Protein AF-A0A975CLL6-F1 (afdb_monomer_lite)

Radius of gyration: 23.83 Å; chains: 1; bounding box: 62×37×58 Å

Structure (mmCIF, N/CA/C/O backbone):
data_AF-A0A975CLL6-F1
#
_entry.id   AF-A0A975CLL6-F1
#
loop_
_atom_site.group_PDB
_atom_site.id
_atom_site.type_symbol
_atom_site.label_atom_id
_atom_site.label_alt_id
_atom_site.label_comp_id
_atom_site.label_asym_id
_atom_site.label_entity_id
_atom_site.label_seq_id
_atom_site.pdbx_PDB_ins_code
_atom_site.Cartn_x
_atom_site.Cartn_y
_atom_site.Cartn_z
_atom_site.occupancy
_atom_site.B_iso_or_equiv
_atom_site.auth_seq_id
_atom_site.auth_comp_id
_atom_site.auth_asym_id
_atom_site.auth_atom_id
_atom_site.pdbx_PDB_model_num
ATOM 1 N N . MET A 1 1 ? 41.064 12.731 37.100 1.00 54.16 1 MET A N 1
ATOM 2 C CA . MET A 1 1 ? 39.653 12.437 36.741 1.00 54.16 1 MET A CA 1
ATOM 3 C C . MET A 1 1 ? 39.456 12.148 35.249 1.00 54.16 1 MET A C 1
ATOM 5 O O . MET A 1 1 ? 38.761 11.198 34.928 1.00 54.16 1 MET A O 1
ATOM 9 N N . LYS A 1 2 ? 40.134 12.864 34.338 1.00 55.22 2 LYS A N 1
ATOM 10 C CA . LYS A 1 2 ? 40.007 12.698 32.872 1.00 55.22 2 LYS A CA 1
ATOM 11 C C . LYS A 1 2 ? 40.367 11.297 32.329 1.00 55.22 2 LYS A C 1
ATOM 13 O O . LYS A 1 2 ? 39.692 10.801 31.442 1.00 55.22 2 LYS A O 1
ATOM 18 N N . LYS A 1 3 ? 41.359 10.608 32.914 1.00 58.00 3 LYS A N 1
ATOM 19 C CA . LYS A 1 3 ? 41.743 9.237 32.506 1.00 58.00 3 LYS A CA 1
ATOM 20 C C . LYS A 1 3 ? 40.678 8.169 32.827 1.00 58.00 3 LYS A C 1
ATOM 22 O O . LYS A 1 3 ? 40.608 7.167 32.132 1.00 58.00 3 LYS A O 1
ATOM 27 N N . LYS A 1 4 ? 39.826 8.397 33.841 1.00 56.97 4 LYS A N 1
ATOM 28 C CA . LYS A 1 4 ? 38.722 7.481 34.196 1.00 56.97 4 LYS A CA 1
ATOM 29 C C . LYS A 1 4 ? 37.540 7.597 33.220 1.00 56.97 4 LYS A C 1
ATOM 31 O O . LYS A 1 4 ? 36.883 6.602 32.952 1.00 56.97 4 LYS A O 1
ATOM 36 N N . LEU A 1 5 ? 37.324 8.786 32.647 1.00 61.22 5 LEU A N 1
ATOM 37 C CA . LEU A 1 5 ? 36.301 9.035 31.621 1.00 61.22 5 LEU A CA 1
ATOM 38 C C . LEU A 1 5 ? 36.624 8.343 30.286 1.00 61.22 5 LEU A C 1
ATOM 40 O O . LEU A 1 5 ? 35.719 7.849 29.626 1.00 61.22 5 LEU A O 1
ATOM 44 N N . ILE A 1 6 ? 37.908 8.235 29.925 1.00 62.66 6 ILE A N 1
ATOM 45 C CA . ILE A 1 6 ? 38.347 7.534 28.704 1.00 62.66 6 ILE A CA 1
ATOM 46 C C . ILE A 1 6 ? 38.078 6.022 28.802 1.00 62.66 6 ILE A C 1
ATOM 48 O O . ILE A 1 6 ? 37.662 5.404 27.827 1.00 62.66 6 ILE A O 1
ATOM 52 N N . LEU A 1 7 ? 38.253 5.433 29.991 1.00 60.75 7 LEU A N 1
ATOM 53 C CA . LEU A 1 7 ? 38.023 4.002 30.213 1.00 60.75 7 LEU A CA 1
ATOM 54 C C . LEU A 1 7 ? 36.534 3.620 30.092 1.00 60.75 7 LEU A C 1
ATOM 56 O O . LEU A 1 7 ? 36.212 2.540 29.612 1.00 60.75 7 LEU A O 1
ATOM 60 N N . ILE A 1 8 ? 35.630 4.524 30.484 1.00 64.38 8 ILE A N 1
ATOM 61 C CA . ILE A 1 8 ? 34.175 4.326 30.386 1.00 64.38 8 ILE A CA 1
ATOM 62 C C . ILE A 1 8 ? 33.705 4.386 28.923 1.00 64.38 8 ILE A C 1
ATOM 64 O O . ILE A 1 8 ? 32.855 3.594 28.530 1.00 64.38 8 ILE A O 1
ATOM 68 N N . GLY A 1 9 ? 34.297 5.254 28.094 1.00 62.62 9 GLY A N 1
ATOM 69 C CA . GLY A 1 9 ? 33.969 5.344 26.664 1.00 62.62 9 GLY A CA 1
ATOM 70 C C . GLY A 1 9 ? 34.369 4.106 25.847 1.00 62.62 9 GLY A C 1
ATOM 71 O O . GLY A 1 9 ? 33.660 3.726 24.922 1.00 62.62 9 GLY A O 1
ATOM 72 N N . LEU A 1 10 ? 35.460 3.429 26.220 1.00 61.72 10 LEU A N 1
ATOM 73 C CA . LEU A 1 10 ? 35.940 2.207 25.552 1.00 61.72 10 LEU A CA 1
ATOM 74 C C . LEU A 1 10 ? 35.068 0.968 25.828 1.00 61.72 10 LEU A C 1
ATOM 76 O O . LEU A 1 10 ? 35.013 0.058 25.002 1.00 61.72 10 LEU A O 1
ATOM 80 N N . LEU A 1 11 ? 34.356 0.941 26.958 1.00 60.34 11 LEU A N 1
ATOM 81 C CA . LEU A 1 11 ? 33.461 -0.164 27.325 1.00 60.34 11 LEU A CA 1
ATOM 82 C C . LEU A 1 11 ? 32.118 -0.128 26.575 1.00 60.34 11 LEU A C 1
ATOM 84 O O . LEU A 1 11 ? 31.474 -1.163 26.438 1.00 60.34 11 LEU A O 1
ATOM 88 N N . ILE A 1 12 ? 31.715 1.031 26.044 1.00 62.19 12 ILE A N 1
ATOM 89 C CA . ILE A 1 12 ? 30.435 1.213 25.333 1.00 62.19 12 ILE A CA 1
ATOM 90 C C . ILE A 1 12 ? 30.524 0.731 23.868 1.00 62.19 12 ILE A C 1
ATOM 92 O O . ILE A 1 12 ? 29.505 0.483 23.231 1.00 62.19 12 ILE A O 1
ATOM 96 N N . TRP A 1 13 ? 31.731 0.522 23.328 1.00 57.94 13 TRP A N 1
ATOM 97 C CA . TRP A 1 13 ? 31.927 0.214 21.903 1.00 57.94 13 TRP A CA 1
ATOM 98 C C . TRP A 1 13 ? 31.803 -1.267 21.506 1.00 57.94 13 TRP A C 1
ATOM 100 O O . TRP A 1 13 ? 31.831 -1.568 20.315 1.00 57.94 13 TRP A O 1
ATOM 110 N N . ASN A 1 14 ? 31.653 -2.195 22.458 1.00 59.44 14 ASN A N 1
ATOM 111 C CA . ASN A 1 14 ? 31.798 -3.636 22.188 1.00 59.44 14 ASN A CA 1
ATOM 112 C C . ASN A 1 14 ? 30.519 -4.483 22.312 1.00 59.44 14 ASN A C 1
ATOM 114 O O . ASN A 1 14 ? 30.607 -5.707 22.324 1.00 59.44 14 ASN A O 1
ATOM 118 N N . PHE A 1 15 ? 29.328 -3.882 22.326 1.00 60.78 15 PHE A N 1
ATOM 119 C CA . PHE A 1 15 ? 28.070 -4.643 22.300 1.00 60.78 15 PHE A CA 1
ATOM 120 C C . PHE A 1 15 ? 27.206 -4.260 21.100 1.00 60.78 15 PHE A C 1
ATOM 122 O O . PHE A 1 15 ? 26.121 -3.711 21.242 1.00 60.78 15 PHE A O 1
ATOM 129 N N . ASN A 1 16 ? 27.694 -4.576 19.900 1.00 59.88 16 ASN A N 1
ATOM 130 C CA . ASN A 1 16 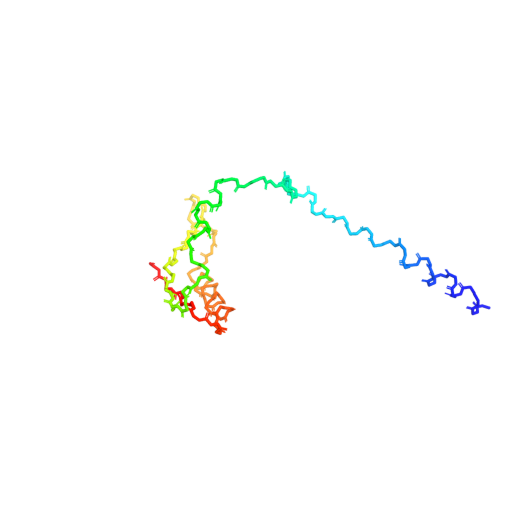? 26.872 -4.603 18.689 1.00 59.88 16 ASN A CA 1
ATOM 131 C C . ASN A 1 16 ? 26.515 -6.050 18.323 1.00 59.88 16 ASN A C 1
ATOM 133 O O . ASN A 1 16 ? 26.759 -6.502 17.210 1.00 59.88 16 ASN A O 1
ATOM 137 N N . SER A 1 17 ? 25.937 -6.796 19.260 1.00 63.75 17 SER A N 1
ATOM 138 C CA . SER A 1 17 ? 25.108 -7.950 18.918 1.00 63.75 17 SER A CA 1
ATOM 139 C C . SER A 1 17 ? 23.663 -7.469 18.880 1.00 63.75 17 SER A C 1
ATOM 141 O O . SER A 1 17 ? 22.918 -7.566 19.853 1.00 63.75 17 SER A O 1
ATOM 143 N N . VAL A 1 18 ? 23.272 -6.892 17.742 1.00 63.09 18 VAL A N 1
ATOM 144 C CA . VAL A 1 18 ? 21.855 -6.668 17.448 1.00 63.09 18 VAL A CA 1
ATOM 145 C C . VAL A 1 18 ? 21.215 -8.051 17.353 1.00 63.09 18 VAL A C 1
ATOM 147 O O . VAL A 1 18 ? 21.495 -8.804 16.421 1.00 63.09 18 VAL A O 1
ATOM 150 N N . PHE A 1 19 ? 20.404 -8.422 18.344 1.00 63.62 19 PHE A N 1
ATOM 151 C CA . PHE A 1 19 ? 19.595 -9.633 18.262 1.00 63.62 19 PHE A CA 1
ATOM 152 C C . PHE A 1 19 ? 18.615 -9.478 17.093 1.00 63.62 19 PHE A C 1
ATOM 154 O O . PHE A 1 19 ? 17.775 -8.577 17.085 1.00 63.62 19 PHE A O 1
ATOM 161 N N . GLY A 1 20 ? 18.755 -10.340 16.083 1.00 65.06 20 GLY A N 1
ATOM 162 C CA . GLY A 1 20 ? 17.781 -10.475 15.004 1.00 65.06 20 GLY A CA 1
ATOM 163 C C . GLY A 1 20 ? 16.412 -10.900 15.542 1.00 65.06 20 GLY A C 1
ATOM 164 O O . GLY A 1 20 ? 16.295 -11.425 16.645 1.00 65.06 20 GLY A O 1
ATOM 165 N N . GLN A 1 21 ? 15.367 -10.637 14.760 1.00 62.88 21 GLN A N 1
ATOM 166 C CA . GLN A 1 21 ? 13.959 -10.820 15.123 1.00 62.88 21 GLN A CA 1
ATOM 167 C C . GLN A 1 21 ? 13.679 -12.209 15.743 1.00 62.88 21 GLN A C 1
ATOM 169 O O . GLN A 1 21 ? 13.708 -13.212 15.040 1.00 62.88 21 GLN A O 1
ATOM 174 N N . ASN A 1 22 ? 13.309 -12.269 17.030 1.00 59.09 22 ASN A N 1
ATOM 175 C CA . ASN A 1 22 ? 12.878 -13.509 17.709 1.00 59.09 22 ASN A CA 1
ATOM 176 C C . ASN A 1 22 ? 11.502 -14.034 17.240 1.00 59.09 22 ASN A C 1
ATOM 178 O O . ASN A 1 22 ? 11.046 -15.071 17.713 1.00 59.09 22 ASN A O 1
ATOM 182 N N . PHE A 1 23 ? 10.809 -13.301 16.364 1.00 67.44 23 PHE A N 1
ATOM 183 C CA . PHE A 1 23 ? 9.416 -13.562 15.984 1.00 67.44 23 PHE A CA 1
ATOM 184 C C . PHE A 1 23 ? 9.255 -14.184 14.584 1.00 67.44 23 PHE A C 1
ATOM 186 O O . PHE A 1 23 ? 8.159 -14.592 14.209 1.00 67.44 23 PHE A O 1
ATOM 193 N N . CYS A 1 24 ? 10.335 -14.316 13.810 1.00 61.06 24 CYS A N 1
ATOM 194 C CA . CYS A 1 24 ? 10.290 -14.924 12.480 1.00 61.06 24 CYS A CA 1
ATOM 195 C C . CYS A 1 24 ? 11.023 -16.269 12.480 1.00 61.06 24 CYS A C 1
ATOM 197 O O . CYS A 1 24 ? 12.241 -16.318 12.364 1.00 61.06 24 CYS A O 1
ATOM 199 N N . PHE A 1 25 ? 10.273 -17.374 12.534 1.00 62.81 25 PHE A N 1
ATOM 200 C CA . PHE A 1 25 ? 10.802 -18.746 12.427 1.00 62.81 25 PHE A CA 1
ATOM 201 C C . PHE A 1 25 ? 11.221 -19.146 11.003 1.00 62.81 25 PHE A C 1
ATOM 203 O O . PHE A 1 25 ? 11.469 -20.320 10.733 1.00 62.81 25 PHE A O 1
ATOM 210 N N . THR A 1 26 ? 11.274 -18.196 10.070 1.00 67.81 26 THR A N 1
ATOM 211 C CA . THR A 1 26 ? 11.705 -18.492 8.705 1.00 67.81 26 THR A CA 1
ATOM 212 C C . THR A 1 26 ? 13.228 -18.624 8.703 1.00 67.81 26 THR A C 1
ATOM 214 O O . THR A 1 26 ? 13.904 -17.674 9.104 1.00 67.81 26 THR A O 1
ATOM 217 N N . PRO A 1 27 ? 13.792 -19.767 8.273 1.00 69.50 27 PRO A N 1
ATOM 218 C CA . PRO A 1 27 ? 15.236 -19.940 8.197 1.00 69.50 27 PRO A CA 1
ATOM 219 C C . PRO A 1 27 ? 15.867 -18.843 7.325 1.00 69.50 27 PRO A C 1
ATOM 221 O O . PRO A 1 27 ? 15.290 -18.492 6.292 1.00 69.50 27 PRO A O 1
ATOM 224 N N . PRO A 1 28 ? 17.057 -18.326 7.682 1.00 61.19 28 PRO A N 1
ATOM 225 C CA . PRO A 1 28 ? 17.717 -17.253 6.930 1.00 61.19 28 PRO A CA 1
ATOM 226 C C . PRO A 1 28 ? 18.068 -17.667 5.495 1.00 61.19 28 PRO A C 1
ATOM 228 O O . PRO A 1 28 ? 18.271 -16.821 4.628 1.00 61.19 28 PRO A O 1
ATOM 231 N N . THR A 1 29 ? 18.129 -18.972 5.233 1.00 65.62 29 THR A N 1
ATOM 232 C CA . THR A 1 29 ? 18.342 -19.542 3.912 1.00 65.62 29 THR A CA 1
ATOM 233 C C . THR A 1 29 ? 17.345 -20.675 3.688 1.00 65.62 29 THR A C 1
ATOM 235 O O . THR A 1 29 ? 17.251 -21.622 4.465 1.00 65.62 29 THR A O 1
ATOM 238 N N . SER A 1 30 ? 16.585 -20.591 2.602 1.00 69.75 30 SER A N 1
ATOM 239 C CA . SER A 1 30 ? 15.820 -21.714 2.070 1.00 69.75 30 SER A CA 1
ATOM 240 C C . SER A 1 30 ? 16.143 -21.850 0.586 1.00 69.75 30 SER A C 1
ATOM 242 O O . SER A 1 30 ? 16.451 -20.874 -0.101 1.00 69.75 30 SER A O 1
ATOM 244 N N . SER A 1 31 ? 16.113 -23.077 0.072 1.00 64.06 31 SER A N 1
ATOM 245 C CA . SER A 1 31 ? 16.471 -23.361 -1.320 1.00 64.06 31 SER A CA 1
ATOM 246 C C . SER A 1 31 ? 15.438 -22.855 -2.335 1.00 64.06 31 SER A C 1
ATOM 248 O O . SER A 1 31 ? 15.711 -22.955 -3.528 1.00 64.06 31 SER A O 1
ATOM 250 N N . ASN A 1 32 ? 14.294 -22.306 -1.877 1.00 56.34 32 ASN A N 1
ATOM 251 C CA . ASN A 1 32 ? 13.252 -21.600 -2.644 1.00 56.34 32 ASN A CA 1
ATOM 252 C C . ASN A 1 32 ? 13.088 -22.106 -4.094 1.00 56.34 32 ASN A C 1
ATOM 254 O O . ASN A 1 32 ? 12.995 -21.325 -5.043 1.00 56.34 32 ASN A O 1
ATOM 258 N N . LEU A 1 33 ? 13.072 -23.432 -4.283 1.00 56.31 33 LEU A N 1
ATOM 259 C CA . LEU A 1 33 ? 13.096 -24.039 -5.618 1.00 56.31 33 LEU A CA 1
ATOM 260 C C . LEU A 1 33 ? 11.823 -23.721 -6.414 1.00 56.31 33 LEU A C 1
ATOM 262 O O . LEU A 1 33 ? 11.889 -23.592 -7.632 1.00 56.31 33 LEU A O 1
ATOM 266 N N . SER A 1 34 ? 10.695 -23.504 -5.732 1.00 56.03 34 SER A N 1
ATOM 267 C CA . SER A 1 34 ? 9.412 -23.108 -6.328 1.00 56.03 34 SER A CA 1
ATOM 268 C C . SER A 1 34 ? 9.346 -21.639 -6.767 1.00 56.03 34 SER A C 1
ATOM 270 O O . SER A 1 34 ? 8.490 -21.279 -7.570 1.00 56.03 34 SER A O 1
ATOM 272 N N . LEU A 1 35 ? 10.256 -20.785 -6.287 1.00 52.16 35 LEU A N 1
ATOM 273 C CA . LEU A 1 35 ? 10.333 -19.369 -6.665 1.00 52.16 35 LEU A CA 1
ATOM 274 C C . LEU A 1 35 ? 11.204 -19.154 -7.915 1.00 52.16 35 LEU A C 1
ATOM 276 O O . LEU A 1 35 ? 11.018 -18.173 -8.634 1.00 52.16 35 LEU A O 1
ATOM 280 N N . LYS A 1 36 ? 12.116 -20.084 -8.238 1.00 50.56 36 LYS A N 1
ATOM 281 C CA . LYS A 1 36 ? 13.022 -19.942 -9.392 1.00 50.56 36 LYS A CA 1
ATOM 282 C C . LYS A 1 36 ? 12.314 -19.987 -10.749 1.00 50.56 36 LYS A C 1
ATOM 284 O O . LYS A 1 36 ? 12.725 -19.241 -11.631 1.00 50.56 36 LYS A O 1
ATOM 289 N N . SER A 1 37 ? 11.262 -20.793 -10.932 1.00 53.59 37 SER A N 1
ATOM 290 C CA . SER A 1 37 ? 10.586 -20.874 -12.242 1.00 53.59 37 SER A CA 1
ATOM 291 C C . SER A 1 37 ? 9.725 -19.645 -12.545 1.00 53.59 37 SER A C 1
ATOM 293 O O . SER A 1 37 ? 9.613 -19.257 -13.703 1.00 53.59 37 SER A O 1
ATOM 295 N N . ASN A 1 38 ? 9.168 -18.992 -11.518 1.00 51.44 38 ASN A N 1
ATOM 296 C CA . ASN A 1 38 ? 8.304 -17.820 -11.695 1.00 51.44 38 ASN A CA 1
ATOM 297 C C . ASN A 1 38 ? 9.068 -16.485 -11.656 1.00 51.44 38 ASN A C 1
ATOM 299 O O . ASN A 1 38 ? 8.637 -15.529 -12.294 1.00 51.44 38 ASN A O 1
ATOM 303 N N . HIS A 1 39 ? 10.224 -16.407 -10.982 1.00 51.94 39 HIS A N 1
ATOM 304 C CA . HIS A 1 39 ? 11.071 -15.202 -11.001 1.00 51.94 39 HIS A CA 1
ATOM 305 C C . HIS A 1 39 ? 12.007 -15.108 -12.210 1.00 51.94 39 HIS A C 1
ATOM 307 O O . HIS A 1 39 ? 12.596 -14.056 -12.442 1.00 51.94 39 HIS A O 1
ATOM 313 N N . GLN A 1 40 ? 12.131 -16.170 -13.011 1.00 48.47 40 GLN A N 1
ATOM 314 C CA . GLN A 1 40 ? 12.840 -16.104 -14.294 1.00 48.47 40 GLN A CA 1
ATOM 315 C C . GLN A 1 40 ? 12.040 -15.392 -15.398 1.00 48.47 40 GLN A C 1
ATOM 317 O O . GLN A 1 40 ? 12.570 -15.162 -16.484 1.00 48.47 40 GLN A O 1
ATOM 322 N N . MET A 1 41 ? 10.801 -14.967 -15.134 1.00 52.41 41 MET A N 1
ATOM 323 C CA . MET A 1 41 ? 10.088 -14.066 -16.034 1.00 52.41 41 MET A CA 1
ATOM 324 C C . MET A 1 41 ? 10.456 -12.607 -15.723 1.00 52.41 41 MET A C 1
ATOM 326 O O . MET A 1 41 ? 9.994 -12.035 -14.743 1.00 52.41 41 MET A O 1
ATOM 330 N N . LYS A 1 42 ? 11.204 -12.003 -16.655 1.00 57.44 42 LYS A N 1
ATOM 331 C CA . LYS A 1 42 ? 11.410 -10.554 -16.860 1.00 57.44 42 LYS A CA 1
ATOM 332 C C . LYS A 1 42 ? 12.491 -9.876 -16.009 1.00 57.44 42 LYS A C 1
ATOM 334 O O . LYS A 1 42 ? 12.201 -9.061 -15.146 1.00 57.44 42 LYS A O 1
ATOM 339 N N . SER A 1 43 ? 13.753 -10.076 -16.387 1.00 51.06 43 SER A N 1
ATOM 340 C CA . SER A 1 43 ? 14.831 -9.125 -16.058 1.00 51.06 43 SER A CA 1
ATOM 341 C C . SER A 1 43 ? 15.443 -8.446 -17.297 1.00 51.06 43 SER A C 1
ATOM 343 O O . SER A 1 43 ? 16.532 -7.890 -17.202 1.00 51.06 43 SER A O 1
ATOM 345 N N . SER A 1 44 ? 14.787 -8.462 -18.467 1.00 52.78 44 SER A N 1
ATOM 346 C CA . SER A 1 44 ? 15.353 -7.800 -19.660 1.00 52.78 44 SER A CA 1
ATOM 347 C C . SER A 1 44 ? 14.393 -6.942 -20.487 1.00 52.78 44 SER A C 1
ATOM 349 O O . SER A 1 44 ? 14.845 -6.333 -21.455 1.00 52.78 44 SER A O 1
ATOM 351 N N . ASN A 1 45 ? 13.111 -6.831 -20.125 1.00 54.28 45 ASN A N 1
ATOM 352 C CA . ASN A 1 45 ? 12.225 -5.914 -20.836 1.00 54.28 45 ASN A CA 1
ATOM 353 C C . ASN A 1 45 ? 12.221 -4.560 -20.143 1.00 54.28 45 ASN A C 1
ATOM 355 O O . ASN A 1 45 ? 11.783 -4.419 -19.005 1.00 54.28 45 ASN A O 1
ATOM 359 N N . ASN A 1 46 ? 12.687 -3.553 -20.874 1.00 59.62 46 ASN A N 1
ATOM 360 C CA . ASN A 1 46 ? 12.628 -2.147 -20.497 1.00 59.62 46 ASN A CA 1
ATOM 361 C C . ASN A 1 46 ? 11.202 -1.564 -20.589 1.00 59.62 46 ASN A C 1
ATOM 363 O O . ASN A 1 46 ? 11.057 -0.340 -20.575 1.00 59.62 46 ASN A O 1
ATOM 367 N N . ASP A 1 47 ? 10.182 -2.411 -20.664 1.00 67.06 47 ASP A N 1
ATOM 368 C CA . ASP A 1 47 ? 8.798 -2.025 -20.893 1.00 67.06 47 ASP A CA 1
ATOM 369 C C . ASP A 1 47 ? 8.137 -1.601 -19.584 1.00 67.06 47 ASP A C 1
ATOM 371 O O . ASP A 1 47 ? 8.369 -2.188 -18.522 1.00 67.06 47 ASP A O 1
ATOM 375 N N . SER A 1 48 ? 7.300 -0.570 -19.660 1.00 71.06 48 SER A N 1
ATOM 376 C CA . SER A 1 48 ? 6.416 -0.218 -18.558 1.00 71.06 48 SER A CA 1
ATOM 377 C C . SER A 1 48 ? 5.362 -1.304 -18.359 1.00 71.06 48 SER A C 1
ATOM 379 O O . SER A 1 48 ? 4.852 -1.889 -19.316 1.00 71.06 48 SER A O 1
ATOM 381 N N . PHE A 1 49 ? 5.022 -1.583 -17.103 1.00 72.44 49 PHE A N 1
ATOM 382 C CA . PHE A 1 49 ? 3.940 -2.504 -16.769 1.00 72.44 49 PHE A CA 1
ATOM 383 C C . PHE A 1 49 ? 2.998 -1.876 -15.743 1.00 72.44 49 PHE A C 1
ATOM 385 O O . PHE A 1 49 ? 3.414 -1.124 -14.864 1.00 72.44 49 PHE A O 1
ATOM 392 N N . CYS A 1 50 ? 1.707 -2.177 -15.886 1.00 79.69 50 CYS A N 1
ATOM 393 C CA . CYS A 1 50 ? 0.674 -1.744 -14.956 1.00 79.69 50 CYS A CA 1
ATOM 394 C C . CYS A 1 50 ? 0.305 -2.907 -14.035 1.00 79.69 50 CYS A C 1
ATOM 396 O O . CYS A 1 50 ? 0.036 -4.016 -14.506 1.00 79.69 50 CYS A O 1
ATOM 398 N N . LEU A 1 51 ? 0.297 -2.65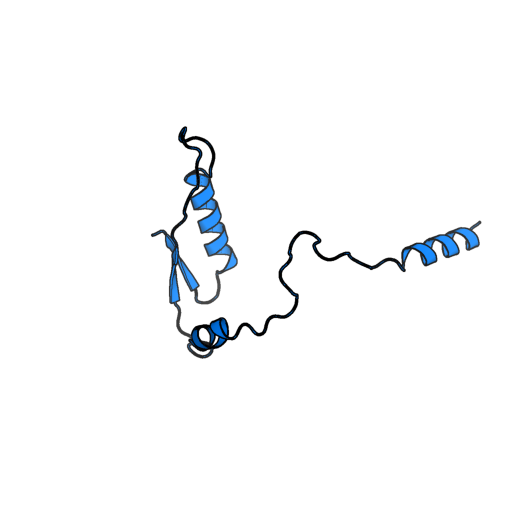9 -12.730 1.00 82.88 51 LEU A N 1
ATOM 399 C CA . LEU A 1 51 ? -0.125 -3.621 -11.722 1.00 82.88 51 LEU A CA 1
ATOM 400 C C . LEU A 1 51 ? -1.535 -3.270 -11.245 1.00 82.88 51 LEU A C 1
ATOM 402 O O . LEU A 1 51 ? -1.768 -2.196 -10.691 1.00 82.88 51 LEU A O 1
ATOM 406 N N . LYS A 1 52 ? -2.477 -4.200 -11.428 1.00 85.88 52 LYS A N 1
ATOM 407 C CA . LYS A 1 52 ? -3.825 -4.093 -10.863 1.00 85.88 52 LYS A CA 1
ATOM 408 C C . LYS A 1 52 ? -3.820 -4.637 -9.434 1.00 85.88 52 LYS A C 1
ATOM 410 O O . LYS A 1 52 ? -3.529 -5.816 -9.237 1.00 85.88 52 LYS A O 1
ATOM 415 N N . ILE A 1 53 ? -4.133 -3.791 -8.455 1.00 86.69 53 ILE A N 1
ATOM 416 C CA . ILE A 1 53 ? -4.105 -4.138 -7.026 1.00 86.69 53 ILE A CA 1
ATOM 417 C C . ILE A 1 53 ? -5.525 -4.180 -6.463 1.00 86.69 53 ILE A C 1
ATOM 419 O O . ILE A 1 53 ? -6.332 -3.285 -6.716 1.00 86.69 53 ILE A O 1
ATOM 423 N N . TYR A 1 54 ? -5.788 -5.193 -5.637 1.00 91.81 54 TYR A N 1
ATOM 424 C CA . TYR A 1 54 ? -6.994 -5.310 -4.822 1.00 91.81 54 TYR A CA 1
ATOM 425 C C . TYR A 1 54 ? -6.617 -5.291 -3.342 1.00 91.81 54 TYR A C 1
ATOM 427 O O . TYR A 1 54 ? -5.701 -5.996 -2.917 1.00 91.81 54 TYR A O 1
ATOM 435 N N . PHE A 1 55 ? -7.341 -4.503 -2.551 1.00 92.31 55 PHE A N 1
ATOM 436 C 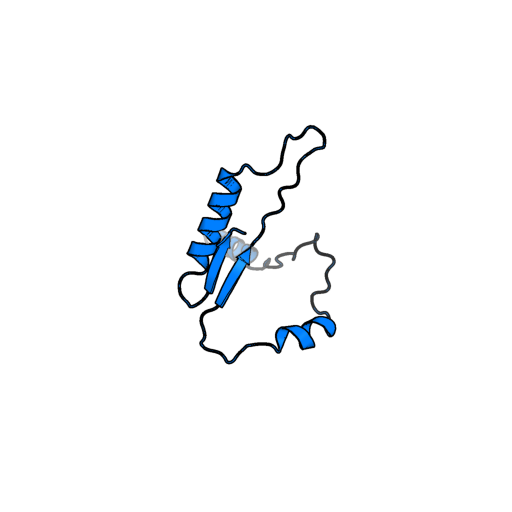CA . PHE A 1 55 ? -7.164 -4.444 -1.104 1.00 92.31 55 PHE A CA 1
ATOM 437 C C . PHE A 1 55 ? -8.271 -5.240 -0.416 1.00 92.31 55 PHE A C 1
ATOM 439 O O . PHE A 1 55 ? -9.449 -4.898 -0.513 1.00 92.31 55 PHE A O 1
ATOM 446 N N . HIS A 1 56 ? -7.890 -6.281 0.322 1.00 94.19 56 HIS A N 1
ATOM 447 C CA . HIS A 1 56 ? -8.809 -7.019 1.183 1.00 94.19 56 HIS A CA 1
ATOM 448 C C . HIS A 1 56 ? -8.781 -6.421 2.589 1.00 94.19 56 HIS A C 1
ATOM 450 O O . HIS A 1 56 ? -7.817 -6.592 3.332 1.00 94.19 56 HIS A O 1
ATOM 456 N N . VAL A 1 57 ? -9.845 -5.710 2.961 1.00 93.62 57 VAL A N 1
ATOM 457 C CA . VAL A 1 57 ? -9.994 -5.170 4.315 1.00 93.62 57 VAL A CA 1
ATOM 458 C C . VAL A 1 57 ? -10.698 -6.201 5.189 1.00 93.62 57 VAL A C 1
ATOM 460 O O . VAL A 1 57 ? -11.892 -6.443 5.022 1.00 93.62 57 VAL A O 1
ATOM 463 N N . ILE A 1 58 ? -9.966 -6.785 6.137 1.00 93.62 58 ILE A N 1
ATOM 464 C CA . ILE A 1 58 ? -10.540 -7.699 7.128 1.00 93.62 58 ILE A CA 1
ATOM 465 C C . ILE A 1 58 ? -11.211 -6.885 8.236 1.00 93.62 58 ILE A C 1
ATOM 467 O O . ILE A 1 58 ? -10.626 -5.943 8.775 1.00 93.62 58 ILE A O 1
ATOM 471 N N . ARG A 1 59 ? -12.451 -7.253 8.554 1.00 94.56 59 ARG A N 1
ATOM 472 C CA . ARG A 1 59 ? -13.289 -6.631 9.586 1.00 94.56 59 ARG A CA 1
ATOM 473 C C . ARG A 1 59 ? -13.787 -7.691 10.559 1.00 94.56 59 ARG A C 1
ATOM 475 O O . ARG A 1 59 ? -13.724 -8.882 10.257 1.00 94.56 59 ARG A O 1
ATOM 482 N N . LYS A 1 60 ? -14.285 -7.247 11.711 1.00 94.25 60 LYS A N 1
ATOM 483 C CA . LYS A 1 60 ? -15.029 -8.110 12.630 1.00 94.25 60 LYS A CA 1
ATOM 484 C C . LYS A 1 60 ? -16.381 -8.501 12.023 1.00 94.25 60 LYS A C 1
ATOM 486 O O . LYS A 1 60 ? -16.858 -7.872 11.076 1.00 94.25 60 LYS A O 1
ATOM 491 N N . ASP A 1 61 ? -16.984 -9.535 12.588 1.00 94.69 61 ASP A N 1
ATOM 492 C CA . ASP A 1 61 ? -18.330 -10.021 12.268 1.00 94.69 61 ASP A CA 1
ATOM 493 C C . ASP A 1 61 ? -19.417 -8.951 12.469 1.00 94.69 61 ASP A C 1
ATOM 495 O O . ASP A 1 61 ? -20.362 -8.879 11.688 1.00 94.69 61 ASP A O 1
ATOM 499 N N . ASP A 1 62 ? -19.229 -8.060 13.445 1.00 93.50 62 ASP A N 1
ATOM 500 C CA . ASP A 1 62 ? -20.066 -6.874 13.677 1.00 93.50 62 ASP A CA 1
ATOM 501 C C . ASP A 1 62 ? -19.870 -5.738 12.641 1.00 93.50 62 ASP A C 1
ATOM 503 O O . ASP A 1 62 ? -20.476 -4.671 12.752 1.00 93.50 62 ASP A O 1
ATOM 507 N N . GLY A 1 63 ? -19.014 -5.934 11.632 1.00 85.00 63 GLY A N 1
ATOM 508 C CA . GLY A 1 63 ? -18.733 -4.965 10.570 1.00 85.00 63 GLY A CA 1
ATOM 509 C C . GLY A 1 63 ? -17.801 -3.812 10.966 1.00 85.00 63 GLY A C 1
ATOM 510 O O . GLY A 1 63 ? -17.477 -2.975 10.111 1.00 85.00 63 GLY A O 1
ATOM 511 N N . THR A 1 64 ? -17.341 -3.768 12.220 1.00 91.12 64 THR A N 1
ATOM 512 C CA . THR A 1 64 ? -16.402 -2.760 12.732 1.00 91.12 64 THR A CA 1
ATOM 513 C C . THR A 1 64 ? -14.942 -3.234 12.658 1.00 91.12 64 THR A C 1
ATOM 515 O O . THR A 1 64 ? -14.639 -4.392 12.358 1.00 91.12 64 THR A O 1
ATOM 518 N N . GLY A 1 65 ? -14.003 -2.321 12.920 1.00 89.69 65 GLY A N 1
ATOM 519 C CA . GLY A 1 65 ? -12.574 -2.566 12.718 1.00 89.69 65 GLY A CA 1
ATOM 520 C C . GLY A 1 65 ? -12.164 -2.533 11.240 1.00 89.69 65 GLY A C 1
ATOM 521 O O . GLY A 1 65 ? -12.945 -2.166 10.362 1.00 89.69 65 GLY A O 1
ATOM 522 N N . GLY A 1 66 ? -10.913 -2.907 10.972 1.00 92.25 66 GLY A N 1
ATOM 523 C CA . GLY A 1 66 ? -10.308 -2.799 9.644 1.00 92.25 66 GLY A CA 1
ATOM 524 C C . GLY A 1 66 ? -9.963 -1.359 9.250 1.00 92.25 66 GLY A C 1
ATOM 525 O O . GLY A 1 66 ? -10.120 -0.422 10.029 1.00 92.25 66 GLY A O 1
ATOM 526 N N . GLN A 1 67 ? -9.469 -1.197 8.022 1.00 95.31 67 GLN A N 1
ATOM 527 C CA . GLN A 1 67 ? -9.113 0.107 7.464 1.00 95.31 67 GLN A CA 1
ATOM 528 C C . GLN A 1 67 ? -10.308 0.786 6.788 1.00 95.31 67 GLN A C 1
ATOM 530 O O . GLN A 1 67 ? -11.175 0.138 6.186 1.00 95.31 67 GLN A O 1
ATOM 535 N N . THR A 1 68 ? -10.351 2.114 6.878 1.00 93.62 68 THR A N 1
ATOM 536 C CA . THR A 1 68 ? -11.338 2.920 6.153 1.00 93.62 68 THR A CA 1
ATOM 537 C C . THR A 1 68 ? -10.992 2.980 4.666 1.00 93.62 68 THR A C 1
ATOM 539 O O . THR A 1 68 ? -9.872 2.669 4.253 1.00 93.62 68 THR A O 1
ATOM 542 N N . LYS A 1 69 ? -11.953 3.397 3.836 1.00 91.94 69 LYS A N 1
ATOM 543 C CA . LYS A 1 69 ? -11.708 3.573 2.395 1.00 91.94 69 LYS A CA 1
ATOM 544 C C . LYS A 1 69 ? -10.632 4.631 2.148 1.00 91.94 69 LYS A C 1
ATOM 546 O O . LYS A 1 69 ? -9.821 4.487 1.239 1.00 91.94 69 LYS A O 1
ATOM 551 N N . GLU A 1 70 ? -10.615 5.665 2.979 1.00 95.25 70 GLU A N 1
ATOM 552 C CA . GLU A 1 70 ? -9.672 6.775 2.925 1.00 95.25 70 GLU A CA 1
ATOM 553 C C . GLU A 1 70 ? -8.257 6.292 3.252 1.00 95.25 70 GLU A C 1
ATOM 555 O O . GLU A 1 70 ? -7.337 6.591 2.499 1.00 95.25 70 GLU A O 1
ATOM 560 N N . SER A 1 71 ? -8.100 5.464 4.290 1.00 95.12 71 SER A N 1
ATOM 561 C CA . SER A 1 71 ? -6.803 4.874 4.643 1.00 95.12 71 SER A CA 1
ATOM 562 C C . SER A 1 71 ? -6.287 3.916 3.563 1.00 95.12 71 SER A C 1
ATOM 564 O O . SER A 1 71 ? -5.110 3.951 3.210 1.00 95.12 71 SER A O 1
ATOM 566 N N . VAL A 1 72 ? -7.166 3.107 2.956 1.00 95.00 72 VAL A N 1
ATOM 567 C CA . VAL A 1 72 ? -6.783 2.254 1.815 1.00 95.00 72 VAL A CA 1
ATOM 568 C C . VAL A 1 72 ? -6.330 3.098 0.620 1.00 95.00 72 VAL A C 1
ATOM 570 O O . VAL A 1 72 ? -5.337 2.773 -0.032 1.00 95.00 72 VAL A O 1
ATOM 573 N N . LYS A 1 73 ? -7.026 4.204 0.341 1.00 94.25 73 LYS A N 1
ATOM 574 C CA . LYS A 1 73 ? -6.649 5.138 -0.726 1.00 94.25 73 LYS A CA 1
ATOM 575 C C . LYS A 1 73 ? -5.310 5.819 -0.437 1.00 94.25 73 LYS A C 1
ATOM 577 O O . LYS A 1 73 ? -4.508 5.980 -1.351 1.00 94.25 73 LYS A O 1
ATOM 582 N N . GLU A 1 74 ? -5.061 6.198 0.810 1.00 95.44 74 GLU A N 1
ATOM 583 C CA . GLU A 1 74 ? -3.783 6.766 1.238 1.00 95.44 74 GLU A CA 1
ATOM 584 C C . GLU A 1 74 ? -2.638 5.766 1.045 1.00 95.44 74 GLU A C 1
ATOM 586 O O . GLU A 1 74 ? -1.644 6.100 0.404 1.00 95.44 74 GLU A O 1
ATOM 591 N N . ALA A 1 75 ? -2.816 4.514 1.474 1.00 93.38 75 ALA A N 1
ATOM 592 C CA . ALA A 1 75 ? -1.836 3.454 1.245 1.00 93.38 75 ALA A CA 1
ATOM 593 C C . ALA A 1 75 ? -1.558 3.235 -0.253 1.00 93.38 75 ALA A C 1
ATOM 595 O O . ALA A 1 75 ? -0.405 3.104 -0.660 1.00 93.38 75 ALA A O 1
ATOM 596 N N . PHE A 1 76 ? -2.595 3.252 -1.096 1.00 92.50 76 PHE A N 1
ATOM 597 C CA . PHE A 1 76 ? -2.428 3.183 -2.550 1.00 92.50 76 PHE A CA 1
ATOM 598 C C . PHE A 1 76 ? -1.638 4.373 -3.117 1.00 92.50 76 PHE A C 1
ATOM 600 O O . PHE A 1 76 ? -0.817 4.196 -4.017 1.00 9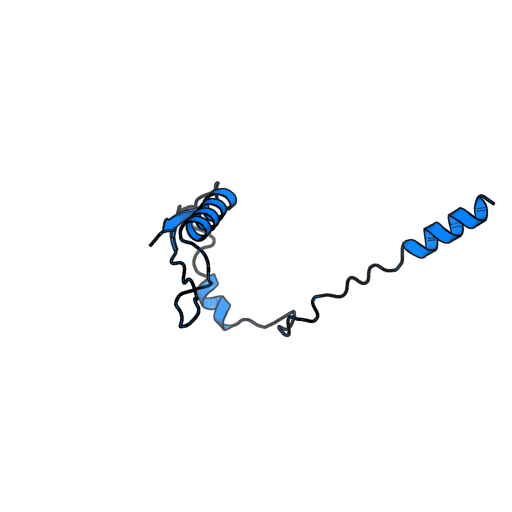2.50 76 PHE A O 1
ATOM 607 N N . ASN A 1 77 ? -1.856 5.580 -2.597 1.00 91.31 77 ASN A N 1
ATOM 608 C CA . ASN A 1 77 ? -1.108 6.759 -3.028 1.00 91.31 77 ASN A CA 1
ATOM 609 C C . ASN A 1 77 ? 0.367 6.671 -2.627 1.00 91.31 77 ASN A C 1
ATOM 611 O O . ASN A 1 77 ? 1.218 7.002 -3.447 1.00 91.31 77 ASN A O 1
ATOM 615 N N . ILE A 1 78 ? 0.661 6.180 -1.419 1.00 91.25 78 ILE A N 1
ATOM 616 C CA . ILE A 1 78 ? 2.035 5.926 -0.960 1.00 91.25 78 ILE A CA 1
ATOM 617 C C . ILE A 1 78 ? 2.719 4.926 -1.896 1.00 91.25 78 ILE A C 1
ATOM 619 O O . ILE A 1 78 ? 3.807 5.200 -2.390 1.00 91.25 78 ILE A O 1
ATOM 623 N N . LEU A 1 79 ? 2.044 3.822 -2.240 1.00 88.69 79 LEU A N 1
ATOM 624 C CA . LEU A 1 79 ? 2.572 2.864 -3.214 1.00 88.69 79 LEU A CA 1
ATOM 625 C C . LEU A 1 79 ? 2.841 3.522 -4.573 1.00 88.69 79 LEU A C 1
ATOM 627 O O . LEU A 1 79 ? 3.890 3.307 -5.160 1.00 88.69 79 LEU A O 1
ATOM 631 N N . ASN A 1 80 ? 1.944 4.357 -5.093 1.00 86.75 80 ASN A N 1
ATOM 632 C CA . ASN A 1 80 ? 2.241 5.058 -6.345 1.00 86.75 80 ASN A CA 1
ATOM 633 C C . ASN A 1 80 ? 3.429 6.014 -6.223 1.00 86.75 80 ASN A C 1
ATOM 635 O O . ASN A 1 80 ? 4.228 6.101 -7.152 1.00 86.75 80 ASN A O 1
ATOM 639 N N . GLN A 1 81 ? 3.555 6.722 -5.104 1.00 87.38 81 GLN A N 1
ATOM 640 C CA . GLN A 1 81 ? 4.640 7.671 -4.885 1.00 87.38 81 GLN A CA 1
ATOM 641 C C . GLN A 1 81 ? 5.999 6.970 -4.781 1.00 87.38 81 GLN A C 1
ATOM 643 O O . GLN A 1 81 ? 6.929 7.353 -5.487 1.00 87.38 81 GLN A O 1
ATOM 648 N N . ASP A 1 82 ? 6.105 5.931 -3.955 1.00 85.50 82 ASP A N 1
ATOM 649 C CA . ASP A 1 82 ? 7.374 5.249 -3.662 1.00 85.50 82 ASP A CA 1
ATOM 650 C C . ASP A 1 82 ? 7.963 4.537 -4.885 1.00 85.50 82 ASP A C 1
ATOM 652 O O . ASP A 1 82 ? 9.171 4.328 -4.990 1.00 85.50 82 ASP A O 1
ATOM 656 N N . PHE A 1 83 ? 7.100 4.184 -5.831 1.00 79.94 83 PHE A N 1
ATOM 657 C CA . PHE A 1 83 ? 7.447 3.449 -7.036 1.00 79.94 83 PHE A CA 1
ATOM 658 C C . PHE A 1 83 ? 7.424 4.347 -8.297 1.00 79.94 83 PHE A C 1
ATOM 660 O O . PHE A 1 83 ? 7.515 3.857 -9.422 1.00 79.94 83 PHE A O 1
ATOM 667 N N . THR A 1 84 ? 7.365 5.677 -8.136 1.00 72.06 84 THR A N 1
ATOM 668 C CA . THR A 1 84 ? 7.500 6.649 -9.238 1.00 72.06 84 THR A CA 1
ATOM 669 C C . THR A 1 84 ? 8.767 7.507 -9.072 1.00 72.06 84 THR A C 1
ATOM 671 O O . THR A 1 84 ? 8.857 8.216 -8.072 1.00 72.06 84 THR A O 1
ATOM 674 N N . PRO A 1 85 ? 9.706 7.592 -10.049 1.00 64.44 85 PRO A N 1
ATOM 675 C CA . PRO A 1 85 ? 9.920 6.776 -11.258 1.00 64.44 85 PRO A CA 1
ATOM 676 C C . PRO A 1 85 ? 11.048 5.728 -11.057 1.00 64.44 85 PRO A C 1
ATOM 678 O O . PRO A 1 85 ? 12.020 6.045 -10.368 1.00 64.44 85 PRO A O 1
ATOM 681 N N . PRO A 1 86 ? 11.009 4.525 -11.691 1.00 55.81 86 PRO A N 1
ATOM 682 C CA . PRO A 1 86 ? 10.670 4.328 -13.110 1.00 55.81 86 PRO A CA 1
ATOM 683 C C . PRO A 1 86 ? 9.806 3.077 -13.466 1.00 55.81 86 PRO A C 1
ATOM 685 O O . PRO A 1 86 ? 10.090 1.967 -13.046 1.00 55.81 86 PRO A O 1
ATOM 688 N N . LYS A 1 87 ? 8.877 3.226 -14.430 1.00 56.44 87 LYS A N 1
ATOM 689 C CA . LYS A 1 87 ? 8.218 2.167 -15.258 1.00 56.44 87 LYS A CA 1
ATOM 690 C C . LYS A 1 87 ? 7.048 1.353 -14.689 1.00 56.44 87 LYS A C 1
ATOM 692 O O . LYS A 1 87 ? 6.468 0.582 -15.456 1.00 56.44 87 LYS A O 1
ATOM 697 N N . HIS A 1 88 ? 6.645 1.523 -13.439 1.00 60.62 88 HIS A N 1
ATOM 698 C CA . HIS A 1 88 ? 5.521 0.766 -12.877 1.00 60.62 88 HIS A CA 1
ATOM 699 C C . HIS A 1 8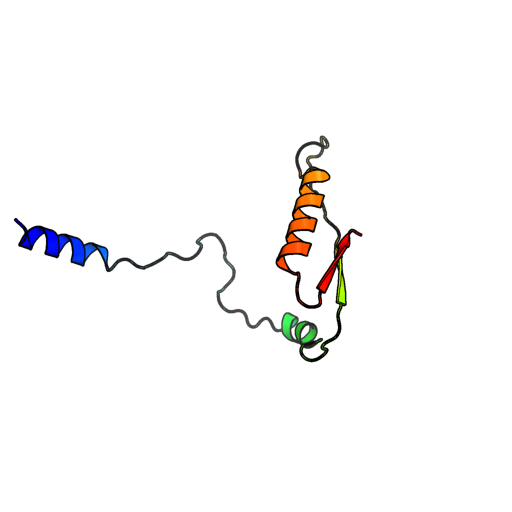8 ? 4.412 1.702 -12.398 1.00 60.62 88 HIS A C 1
ATOM 701 O O . HIS A 1 88 ? 4.649 2.618 -11.621 1.00 60.62 88 HIS A O 1
ATOM 707 N N . LEU A 1 89 ? 3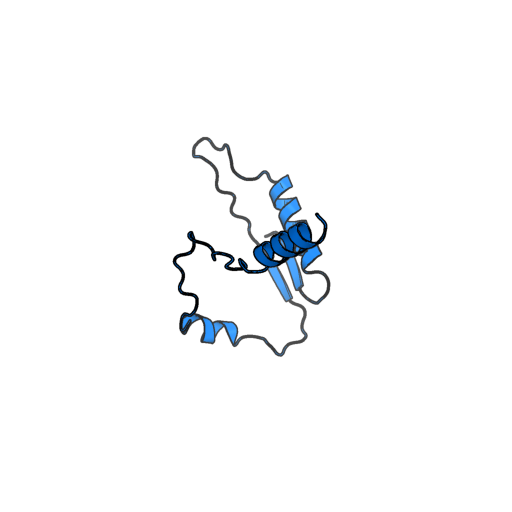.202 1.477 -12.913 1.00 69.19 89 LEU A N 1
ATOM 708 C CA . LEU A 1 89 ? 1.990 2.203 -12.536 1.00 69.19 89 LEU A CA 1
ATOM 709 C C . LEU A 1 89 ? 1.062 1.245 -11.790 1.00 69.19 89 LEU A C 1
ATOM 711 O O . LEU A 1 89 ? 0.875 0.110 -12.238 1.00 69.19 89 LEU A O 1
ATOM 715 N N . PHE A 1 90 ? 0.464 1.685 -10.683 1.00 75.50 90 PHE A N 1
ATOM 716 C CA . PHE A 1 90 ? -0.561 0.906 -9.994 1.00 75.50 90 PHE A CA 1
ATOM 717 C C . PHE A 1 90 ? -1.960 1.401 -10.354 1.00 75.50 90 PHE A C 1
ATOM 719 O O . PHE A 1 90 ? -2.218 2.602 -10.434 1.00 75.50 90 PHE A O 1
ATOM 726 N N . GLN A 1 91 ? -2.891 0.464 -10.515 1.00 76.25 91 GLN A N 1
ATOM 727 C CA . GLN A 1 91 ? -4.306 0.744 -10.728 1.00 76.25 91 GLN A CA 1
ATOM 728 C C . GLN A 1 91 ? -5.142 0.025 -9.668 1.00 76.25 91 GLN A C 1
ATOM 730 O O . GLN A 1 91 ? -5.006 -1.187 -9.480 1.00 76.25 91 GLN A O 1
ATOM 735 N N . LEU A 1 92 ? -6.022 0.767 -8.989 1.00 72.69 92 LEU A N 1
ATOM 736 C CA . LEU A 1 92 ? -7.024 0.181 -8.099 1.00 72.69 92 LEU A CA 1
ATOM 737 C C . LEU A 1 92 ? -8.057 -0.595 -8.915 1.00 72.69 92 LEU A C 1
ATOM 739 O O . LEU A 1 92 ? -8.555 -0.102 -9.933 1.00 72.69 92 LEU A O 1
ATOM 743 N N . GLY A 1 93 ? -8.317 -1.823 -8.473 1.00 63.34 93 GLY A N 1
ATOM 744 C CA . GLY A 1 93 ? -9.197 -2.778 -9.130 1.00 63.34 93 GLY A CA 1
ATOM 745 C C . GLY A 1 93 ? -10.620 -2.836 -8.627 1.00 63.34 93 GLY A C 1
ATOM 746 O O . GLY A 1 93 ? -10.876 -2.415 -7.479 1.00 63.34 93 GLY A O 1
#

Organism: NCBI:txid2818493

Secondary structure (DSSP, 8-state):
-HHHHHHHHHHGGG-------TT--S-S----HHHHHHHTS-SS----EEEEE-------TTS--S--HHHHHHHHHHHHHHTTTTTEEEEE-

Sequence (93 aa):
MKKKLILIGLLIWNFNSVFGQNFCFTPPTSSNLSLKSNHQMKSSNNDSFCLKIYFHVIRKDDGTGGQTKESVKEAFNILNQDFTPPKHLFQLG

Foldseek 3Di:
DVVVVVVVVVVVPPPPPPDPDPPDPDPPDDPPPVVVVVVVPDPPDPAADEAEDEDDFDADPVRDDTDDPVVVVVVQVVVQVVPPPDRYHYDYD

pLDDT: mean 71.99, std 15.44, range [48.47, 95.44]